Protein AF-A0A2X3IYG3-F1 (afdb_monomer)

Mean predicted aligned error: 5.04 Å

Structure (mmCIF, N/CA/C/O backbone):
data_AF-A0A2X3IYG3-F1
#
_entry.id   AF-A0A2X3IYG3-F1
#
loop_
_atom_site.group_PDB
_atom_site.id
_atom_site.type_symbol
_atom_site.label_atom_id
_atom_site.label_alt_id
_atom_site.label_comp_id
_atom_site.label_asym_id
_atom_site.label_entity_id
_atom_site.label_seq_id
_atom_site.pdbx_PDB_ins_code
_atom_site.Cartn_x
_atom_site.Cartn_y
_atom_site.Cartn_z
_atom_site.occupancy
_atom_site.B_iso_or_equiv
_atom_site.auth_seq_id
_atom_site.auth_comp_id
_atom_site.auth_asym_id
_atom_site.auth_atom_id
_atom_site.pdbx_PDB_model_num
ATOM 1 N N . MET A 1 1 ? 19.449 -2.687 -22.692 1.00 65.75 1 MET A N 1
ATOM 2 C CA . MET A 1 1 ? 19.258 -1.482 -21.855 1.00 65.75 1 MET A CA 1
ATOM 3 C C . MET A 1 1 ? 20.582 -0.741 -21.793 1.00 65.75 1 MET A C 1
ATOM 5 O O . MET A 1 1 ? 21.599 -1.412 -21.678 1.00 65.75 1 MET A O 1
ATOM 9 N N . SER A 1 2 ? 20.589 0.588 -21.935 1.00 87.81 2 SER A N 1
ATOM 10 C CA . SER A 1 2 ? 21.816 1.377 -21.746 1.00 87.81 2 SER A CA 1
ATOM 11 C C . SER A 1 2 ? 22.207 1.360 -20.268 1.00 87.81 2 SER A C 1
ATOM 13 O O . SER A 1 2 ? 21.332 1.497 -19.412 1.00 87.81 2 SER A O 1
ATOM 15 N N . ALA A 1 3 ? 23.492 1.171 -19.972 1.00 92.06 3 ALA A N 1
ATOM 16 C CA . ALA A 1 3 ? 24.014 1.299 -18.619 1.00 92.06 3 ALA A CA 1
ATOM 17 C C . ALA A 1 3 ? 24.365 2.768 -18.360 1.00 92.06 3 ALA A C 1
ATOM 19 O O . ALA A 1 3 ? 25.137 3.369 -19.105 1.00 92.06 3 ALA A O 1
ATOM 20 N N . PHE A 1 4 ? 23.794 3.343 -17.307 1.00 94.75 4 PHE A N 1
ATOM 21 C CA . PHE A 1 4 ? 24.097 4.692 -16.845 1.00 94.75 4 PHE A CA 1
ATOM 22 C C . PHE A 1 4 ? 24.150 4.704 -15.320 1.00 94.75 4 PHE A C 1
ATOM 24 O O . PHE A 1 4 ? 23.533 3.866 -14.661 1.00 94.75 4 PHE A O 1
ATOM 31 N N . SER A 1 5 ? 24.874 5.672 -14.767 1.00 94.62 5 SER A N 1
ATOM 32 C CA . SER A 1 5 ? 25.033 5.817 -13.323 1.00 94.62 5 SER A CA 1
ATOM 33 C C . SER A 1 5 ? 24.305 7.063 -12.844 1.00 94.62 5 SER A C 1
ATOM 35 O O . SER A 1 5 ? 24.570 8.166 -13.317 1.00 94.62 5 SER A O 1
ATOM 37 N N . LEU A 1 6 ? 23.416 6.886 -11.870 1.00 95.56 6 LEU A N 1
ATOM 38 C CA . LEU A 1 6 ? 22.885 7.969 -11.048 1.00 95.56 6 LEU A CA 1
ATOM 39 C C . LEU A 1 6 ? 23.442 7.809 -9.639 1.00 95.56 6 LEU A C 1
ATOM 41 O O . LEU A 1 6 ? 23.542 6.693 -9.131 1.00 95.56 6 LEU A O 1
ATOM 45 N N . LYS A 1 7 ? 23.803 8.923 -9.002 1.00 96.00 7 LYS A N 1
ATOM 46 C CA . LYS A 1 7 ? 24.244 8.898 -7.610 1.00 96.00 7 LYS A CA 1
ATOM 47 C C . LYS A 1 7 ? 23.068 8.496 -6.711 1.00 96.00 7 LYS A C 1
ATOM 49 O O . LYS A 1 7 ? 22.028 9.150 -6.742 1.00 96.00 7 LYS A O 1
ATOM 54 N N . MET A 1 8 ? 23.252 7.452 -5.903 1.00 96.56 8 MET A N 1
ATOM 55 C CA . MET A 1 8 ? 22.281 6.992 -4.912 1.00 96.56 8 MET A CA 1
ATOM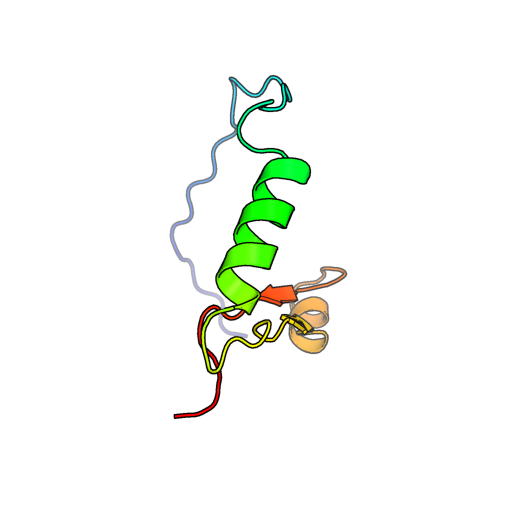 56 C C . MET A 1 8 ? 23.010 6.628 -3.620 1.00 96.56 8 MET A C 1
ATOM 58 O O . MET A 1 8 ? 23.665 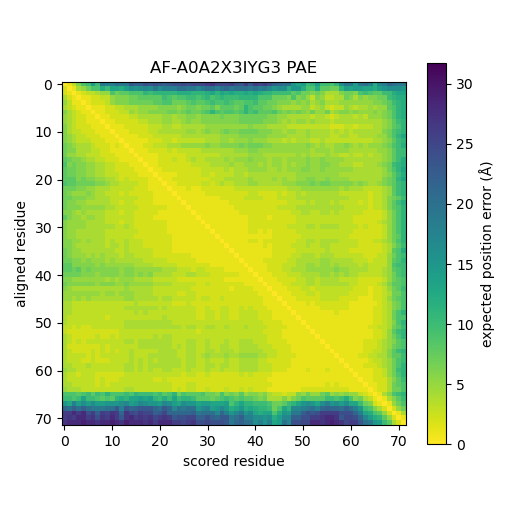5.592 -3.539 1.00 96.56 8 MET A O 1
ATOM 62 N N . ASP A 1 9 ? 22.905 7.502 -2.624 1.00 97.50 9 ASP A N 1
ATOM 63 C CA . ASP A 1 9 ? 23.472 7.273 -1.298 1.00 97.50 9 ASP A CA 1
ATOM 64 C C . ASP A 1 9 ? 22.448 6.500 -0.451 1.00 97.50 9 ASP A C 1
ATOM 66 O O . ASP A 1 9 ? 21.288 6.902 -0.347 1.00 97.50 9 ASP A O 1
ATOM 70 N N . ILE A 1 10 ? 22.866 5.384 0.148 1.00 97.31 10 ILE A N 1
ATOM 71 C CA . ILE A 1 10 ? 22.030 4.542 1.016 1.00 97.31 10 ILE A CA 1
ATOM 72 C C . ILE A 1 10 ? 22.726 4.437 2.372 1.00 97.31 10 ILE A C 1
ATOM 74 O O . ILE A 1 10 ? 23.917 4.137 2.434 1.00 97.31 10 ILE A O 1
ATOM 78 N N . ALA A 1 11 ? 21.987 4.682 3.454 1.00 98.06 11 ALA A N 1
ATOM 79 C CA . ALA A 1 11 ? 22.489 4.582 4.819 1.00 98.06 11 ALA A CA 1
ATOM 80 C C . ALA A 1 11 ? 21.502 3.822 5.708 1.00 98.06 11 ALA A C 1
ATOM 82 O O . ALA A 1 11 ? 20.288 4.019 5.618 1.00 98.06 11 ALA A O 1
ATOM 83 N N . ASP A 1 12 ? 22.036 2.987 6.597 1.00 98.00 12 ASP A N 1
ATOM 84 C CA . ASP A 1 12 ? 21.236 2.242 7.563 1.00 98.00 12 ASP A CA 1
ATOM 85 C C . ASP A 1 12 ? 20.682 3.157 8.660 1.00 98.00 12 ASP A C 1
ATOM 87 O O . ASP A 1 12 ? 21.374 4.037 9.185 1.00 98.00 12 ASP A O 1
ATOM 91 N N . ASN A 1 13 ? 19.445 2.896 9.088 1.00 97.69 13 ASN A N 1
ATOM 92 C CA . ASN A 1 13 ? 18.890 3.545 10.272 1.00 97.69 13 ASN A CA 1
ATOM 93 C C . ASN A 1 13 ? 19.437 2.890 11.554 1.00 97.69 13 ASN A C 1
ATOM 95 O O . ASN A 1 13 ? 18.847 1.951 12.088 1.00 97.69 13 ASN A O 1
ATOM 99 N N . ARG A 1 14 ? 20.548 3.421 12.075 1.00 97.88 14 ARG A N 1
ATOM 100 C CA . ARG A 1 14 ? 21.234 2.912 13.282 1.00 97.88 14 ARG A CA 1
ATOM 101 C C . ARG A 1 14 ? 20.441 3.053 14.588 1.00 97.88 14 ARG A C 1
ATOM 103 O O . ARG A 1 14 ? 20.820 2.442 15.580 1.00 97.88 14 ARG A O 1
ATOM 110 N N . PHE A 1 15 ? 19.367 3.844 14.596 1.00 97.94 15 PHE A N 1
ATOM 111 C CA . PHE A 1 15 ? 18.528 4.095 15.775 1.00 97.94 15 PHE A CA 1
ATOM 112 C C . PHE A 1 15 ? 17.187 3.351 15.721 1.00 97.94 15 PHE A C 1
ATOM 114 O O . PHE A 1 15 ? 16.282 3.642 16.499 1.00 97.94 15 P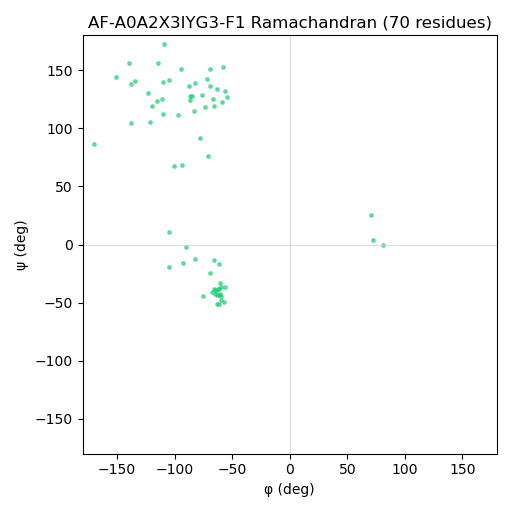HE A O 1
ATOM 121 N N . PHE A 1 16 ? 17.015 2.423 14.777 1.00 97.50 16 PHE A N 1
ATOM 122 C CA . PHE A 1 16 ? 15.770 1.679 14.636 1.00 97.50 16 PHE A CA 1
ATOM 123 C C . PHE A 1 16 ? 15.513 0.771 15.851 1.00 97.50 16 PHE A C 1
ATOM 125 O O . PHE A 1 16 ? 16.280 -0.152 16.111 1.00 97.50 16 PHE A O 1
ATOM 132 N N . THR A 1 17 ? 14.405 1.004 16.562 1.00 97.62 17 THR A N 1
ATOM 133 C CA . THR A 1 17 ? 13.963 0.177 17.705 1.00 97.62 17 THR A CA 1
ATOM 134 C C . THR A 1 17 ? 12.781 -0.734 17.371 1.00 97.62 17 THR A C 1
ATOM 136 O O . THR A 1 17 ? 12.522 -1.702 18.077 1.00 97.62 17 THR A O 1
ATOM 139 N N . GLY A 1 18 ? 12.040 -0.428 16.302 1.00 96.69 18 GLY A N 1
ATOM 140 C CA . GLY A 1 18 ? 10.800 -1.126 15.949 1.00 96.69 18 GLY A CA 1
ATOM 141 C C . GLY A 1 18 ? 9.609 -0.817 16.865 1.00 96.69 18 GLY A C 1
ATOM 142 O O . GLY A 1 18 ? 8.535 -1.388 16.668 1.00 96.69 18 GLY A O 1
ATOM 143 N N . GLU A 1 19 ? 9.758 0.087 17.836 1.00 97.81 19 GLU A N 1
ATOM 144 C CA . GLU A 1 19 ? 8.652 0.524 18.686 1.00 97.81 19 GLU A CA 1
ATOM 145 C C . GLU A 1 19 ? 7.567 1.224 17.857 1.00 97.81 19 GLU A C 1
ATOM 147 O O . GLU A 1 19 ? 7.835 2.076 17.007 1.00 97.81 19 GLU A O 1
ATOM 152 N N . THR A 1 20 ? 6.311 0.848 18.098 1.00 97.12 20 THR A N 1
ATOM 153 C CA . THR A 1 20 ? 5.166 1.393 17.356 1.00 97.12 20 THR A CA 1
ATOM 154 C C . THR A 1 20 ? 4.527 2.567 18.091 1.00 97.12 20 THR A C 1
ATOM 156 O O . THR A 1 20 ? 4.524 2.626 19.318 1.00 97.12 20 THR A O 1
ATOM 159 N N . SER A 1 21 ? 3.931 3.497 17.343 1.00 96.38 21 SER A N 1
ATOM 160 C CA . SER A 1 21 ? 3.207 4.631 17.920 1.00 96.38 21 SER A CA 1
ATOM 161 C C . SER A 1 21 ? 1.763 4.261 18.258 1.00 96.38 21 SER A C 1
ATOM 163 O O . SER A 1 21 ? 1.004 3.823 17.392 1.00 96.38 21 SER A O 1
ATOM 165 N N . SER A 1 22 ? 1.343 4.529 19.495 1.00 95.50 22 SER A N 1
ATOM 166 C CA . SER A 1 22 ? -0.068 4.448 19.892 1.00 95.50 22 SER A CA 1
ATOM 167 C C . SER A 1 22 ? -0.932 5.549 19.253 1.00 95.50 22 SER A C 1
ATOM 169 O O . SER A 1 22 ? -2.137 5.357 19.076 1.00 95.50 22 SER A O 1
ATOM 171 N N . LEU A 1 23 ? -0.324 6.679 18.868 1.00 97.75 23 LEU A N 1
ATOM 172 C CA . LEU A 1 23 ? -0.997 7.800 18.202 1.00 97.75 23 LEU A CA 1
ATOM 173 C C . LEU A 1 23 ? -1.300 7.484 16.731 1.00 97.75 23 LEU A C 1
ATOM 175 O O . LEU A 1 23 ? -2.411 7.727 16.260 1.00 97.75 23 LEU A O 1
ATOM 179 N N . PHE A 1 24 ? -0.339 6.896 16.012 1.00 97.44 24 PHE A N 1
ATOM 180 C CA . PHE A 1 24 ? -0.470 6.552 14.592 1.00 97.44 24 PHE A CA 1
ATOM 181 C C . PHE A 1 24 ? -0.793 5.067 14.401 1.00 97.44 24 PHE A C 1
ATOM 183 O O . PHE A 1 24 ? 0.010 4.296 13.877 1.00 97.44 24 PHE A O 1
ATOM 190 N N . SER A 1 25 ? -1.994 4.663 14.824 1.00 97.62 25 SER A N 1
ATOM 191 C CA . SER A 1 25 ? -2.450 3.273 14.732 1.00 97.62 25 SER A CA 1
ATOM 192 C C . SER A 1 25 ? -3.547 3.063 13.680 1.00 97.62 25 SER A C 1
ATOM 194 O O . SER A 1 25 ? -4.135 4.001 13.130 1.00 97.62 25 SER A O 1
ATOM 196 N N . ARG A 1 26 ? -3.885 1.790 13.437 1.00 97.94 26 ARG A N 1
ATOM 197 C CA . ARG A 1 26 ? -5.000 1.402 12.558 1.00 97.94 26 ARG A CA 1
ATOM 198 C C . ARG A 1 26 ? -6.325 2.027 12.991 1.00 97.94 26 ARG A C 1
ATOM 200 O O . ARG A 1 26 ? -7.109 2.405 12.124 1.00 97.94 26 ARG A O 1
ATOM 207 N N . LYS A 1 27 ? -6.560 2.165 14.301 1.00 98.19 27 LYS A N 1
ATOM 208 C CA . LYS A 1 27 ? -7.797 2.742 14.843 1.00 98.19 27 LYS A CA 1
ATOM 209 C C . LYS A 1 27 ? -7.966 4.191 14.379 1.00 98.19 27 LYS A C 1
ATOM 211 O O . LYS A 1 27 ? -8.995 4.525 13.797 1.00 98.19 27 LYS A O 1
ATOM 216 N N . GLN A 1 28 ? -6.939 5.023 14.561 1.00 98.38 28 GLN A N 1
ATOM 217 C CA . GLN A 1 28 ? -6.962 6.421 14.125 1.00 98.38 28 GLN A CA 1
ATOM 218 C C . GLN A 1 28 ? -7.058 6.533 12.596 1.00 98.38 28 GLN A C 1
ATOM 220 O O . GLN A 1 28 ? -7.845 7.330 12.086 1.00 98.38 28 GLN A O 1
ATOM 225 N N . ALA A 1 29 ? -6.347 5.684 11.845 1.00 98.25 29 ALA A N 1
ATOM 226 C CA . ALA A 1 29 ? -6.433 5.674 10.381 1.00 98.25 29 ALA A CA 1
ATOM 227 C C . ALA A 1 29 ? -7.848 5.334 9.867 1.00 98.25 29 ALA A C 1
ATOM 229 O O . ALA A 1 29 ? -8.326 5.929 8.899 1.00 98.25 29 ALA A O 1
ATOM 230 N N . GLN A 1 30 ? -8.545 4.400 10.522 1.00 98.44 30 GLN A N 1
ATOM 231 C CA . GLN A 1 30 ? -9.929 4.049 10.194 1.00 98.44 30 GLN A CA 1
ATOM 232 C C . GLN A 1 30 ? -10.902 5.188 10.511 1.00 98.44 30 GLN A C 1
ATOM 234 O O . GLN A 1 30 ? -11.783 5.466 9.696 1.00 98.44 30 GLN A O 1
ATOM 239 N N . GLN A 1 31 ? -10.721 5.879 11.640 1.00 98.50 31 GLN A N 1
ATOM 240 C CA . GLN A 1 31 ? -11.516 7.062 11.987 1.00 98.50 31 GLN A CA 1
ATOM 241 C C . GLN A 1 31 ? -11.356 8.165 10.931 1.00 98.50 31 GLN A C 1
ATOM 243 O O . GLN A 1 31 ? -12.355 8.678 10.423 1.00 98.50 31 GLN A O 1
ATOM 248 N N . ALA A 1 32 ? -10.117 8.466 10.529 1.00 98.31 32 ALA A N 1
ATOM 249 C CA . ALA A 1 32 ? -9.842 9.441 9.474 1.00 98.31 32 ALA A CA 1
ATOM 250 C C . ALA A 1 32 ? -10.459 9.019 8.130 1.00 98.31 32 ALA A C 1
ATOM 252 O O . ALA A 1 32 ? -11.101 9.821 7.455 1.00 98.31 32 ALA A O 1
ATOM 253 N N . ARG A 1 33 ? -10.342 7.740 7.745 1.00 97.88 33 ARG A N 1
ATOM 254 C CA . ARG A 1 33 ? -10.977 7.219 6.523 1.00 97.88 33 ARG A CA 1
ATOM 255 C C . ARG A 1 33 ? -12.500 7.356 6.559 1.00 97.88 33 ARG A C 1
ATOM 257 O O . ARG A 1 33 ? -13.076 7.755 5.552 1.00 97.88 33 ARG A O 1
ATOM 264 N N . HIS A 1 34 ? -13.136 7.050 7.690 1.00 98.38 34 HIS A N 1
ATOM 265 C CA . HIS A 1 34 ? -14.583 7.195 7.853 1.00 98.38 34 HIS A CA 1
ATOM 266 C C . HIS A 1 34 ? -15.028 8.654 7.698 1.00 98.38 34 HIS A C 1
ATOM 268 O O . HIS A 1 34 ? -16.061 8.919 7.090 1.00 98.38 34 HIS A O 1
ATOM 274 N N . PHE A 1 35 ? -14.238 9.605 8.202 1.00 98.38 35 PHE A N 1
ATOM 275 C CA . PHE A 1 35 ? -14.469 11.025 7.952 1.00 98.38 35 PHE A CA 1
ATOM 276 C C . PHE A 1 35 ? -14.342 11.367 6.459 1.00 98.38 35 PHE A C 1
ATOM 278 O O . PHE A 1 35 ? -15.279 11.920 5.889 1.00 98.38 35 PHE A O 1
ATOM 285 N N . HIS A 1 36 ? -13.250 10.971 5.795 1.00 97.31 36 HIS A N 1
ATOM 286 C CA . HIS A 1 36 ? -13.038 11.268 4.371 1.00 97.31 36 HIS A CA 1
ATOM 287 C C . HIS A 1 36 ? -14.116 10.672 3.455 1.00 97.31 36 HIS A C 1
ATOM 289 O O . HIS A 1 36 ? -14.483 11.293 2.464 1.00 97.31 36 HIS A O 1
ATOM 295 N N . GLN A 1 37 ? -14.672 9.507 3.802 1.00 97.19 37 GLN A N 1
ATOM 296 C CA . GLN A 1 37 ? -15.774 8.877 3.062 1.00 97.19 37 GLN A CA 1
ATOM 297 C C . GLN A 1 37 ? -17.060 9.714 3.022 1.00 97.19 37 GLN A C 1
ATOM 299 O O . GLN A 1 37 ? -17.917 9.447 2.184 1.00 97.19 37 GLN A O 1
ATOM 304 N N . LYS A 1 38 ? -17.199 10.715 3.898 1.00 97.56 38 LYS A N 1
ATOM 305 C CA . LYS A 1 38 ? -18.340 11.642 3.905 1.00 97.56 38 LYS A CA 1
ATOM 306 C C . LYS A 1 38 ? -18.187 12.779 2.890 1.00 97.56 38 LYS A C 1
ATOM 308 O O . LYS A 1 38 ? -19.153 13.492 2.643 1.00 97.56 38 LYS A O 1
ATOM 313 N N . ILE A 1 39 ? -16.997 12.967 2.316 1.00 96.81 39 ILE A N 1
ATOM 314 C CA . ILE A 1 39 ? -16.741 14.009 1.319 1.00 96.81 39 ILE A CA 1
ATOM 315 C C . ILE A 1 39 ? -17.339 13.564 -0.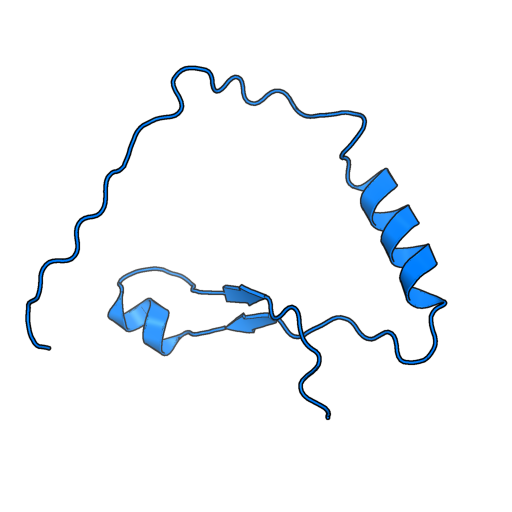021 1.00 96.81 39 ILE A C 1
ATOM 317 O O . ILE A 1 39 ? -17.070 12.459 -0.498 1.00 96.81 39 ILE A O 1
ATOM 321 N N . ALA A 1 40 ? -18.144 14.429 -0.641 1.00 96.25 40 ALA A N 1
ATOM 322 C CA . ALA A 1 40 ? -18.727 14.162 -1.952 1.00 96.25 40 ALA A CA 1
ATOM 323 C C . ALA A 1 40 ? -17.629 13.864 -2.986 1.00 96.25 40 ALA A C 1
ATOM 325 O O . ALA A 1 40 ? -16.628 14.570 -3.074 1.00 96.25 40 ALA A O 1
ATOM 326 N N . GLY A 1 41 ? -17.807 12.790 -3.756 1.00 92.81 41 GLY A N 1
ATOM 327 C CA . GLY A 1 41 ? -16.813 12.341 -4.734 1.00 92.81 41 GLY A CA 1
ATOM 328 C C . GLY A 1 41 ? -15.655 11.522 -4.153 1.00 92.81 41 GLY A C 1
ATOM 329 O O . GLY A 1 41 ? -14.819 11.053 -4.927 1.00 92.81 41 GLY A O 1
ATOM 330 N N . TYR A 1 42 ? -15.606 11.273 -2.837 1.00 94.94 42 TYR A N 1
ATOM 331 C CA . TYR A 1 42 ? -14.584 10.401 -2.258 1.00 94.94 42 TYR A CA 1
ATOM 332 C C . TYR A 1 42 ? -14.648 8.992 -2.860 1.00 94.94 42 TYR A C 1
ATOM 334 O O . TYR A 1 42 ? -15.651 8.282 -2.752 1.00 94.94 42 TYR A O 1
ATOM 342 N N . LYS A 1 43 ? -13.528 8.550 -3.433 1.00 93.44 43 LYS A N 1
ATOM 343 C CA . LYS A 1 43 ? -13.302 7.168 -3.861 1.00 93.44 43 LYS A CA 1
ATOM 344 C C . LYS A 1 43 ? -11.883 6.753 -3.475 1.00 93.44 43 LYS A C 1
ATOM 346 O O . LYS A 1 43 ? -10.957 7.547 -3.650 1.00 93.44 43 LYS A O 1
ATOM 351 N N . PRO A 1 44 ? -11.668 5.525 -2.965 1.00 94.19 44 PRO A N 1
ATOM 352 C CA . PRO A 1 44 ? -10.319 5.010 -2.776 1.00 94.19 44 PRO A CA 1
ATOM 353 C C . PRO A 1 44 ? -9.539 5.080 -4.088 1.00 94.19 44 PRO A C 1
ATOM 355 O O . PRO A 1 44 ? -9.992 4.574 -5.112 1.00 94.19 44 PRO A O 1
ATOM 358 N N . THR A 1 45 ? -8.361 5.695 -4.056 1.00 94.06 45 THR A N 1
ATOM 359 C CA . THR A 1 45 ? -7.522 5.791 -5.251 1.00 94.06 45 THR A CA 1
ATOM 360 C C . THR A 1 45 ? -6.962 4.421 -5.656 1.00 94.06 45 THR A C 1
ATOM 362 O O . THR A 1 45 ? -6.740 3.572 -4.778 1.00 94.06 45 THR A O 1
ATOM 365 N N . PRO A 1 46 ? -6.693 4.187 -6.953 1.00 96.00 46 PRO A N 1
ATOM 366 C CA . PRO A 1 46 ? -6.179 2.910 -7.440 1.00 96.00 46 PRO A CA 1
ATOM 367 C C . PRO A 1 46 ? -4.857 2.474 -6.791 1.00 96.00 46 PRO A C 1
ATOM 369 O O . PRO A 1 46 ? -4.039 3.295 -6.362 1.00 96.00 46 PRO A O 1
ATOM 372 N N . LEU A 1 47 ? -4.649 1.158 -6.760 1.00 97.06 47 LEU A N 1
ATOM 373 C CA . LEU A 1 47 ? -3.374 0.511 -6.460 1.00 97.06 47 LEU A CA 1
ATOM 374 C C . LEU A 1 47 ? -3.001 -0.353 -7.667 1.00 97.06 47 LEU A C 1
ATOM 376 O O . LEU A 1 47 ? -3.610 -1.399 -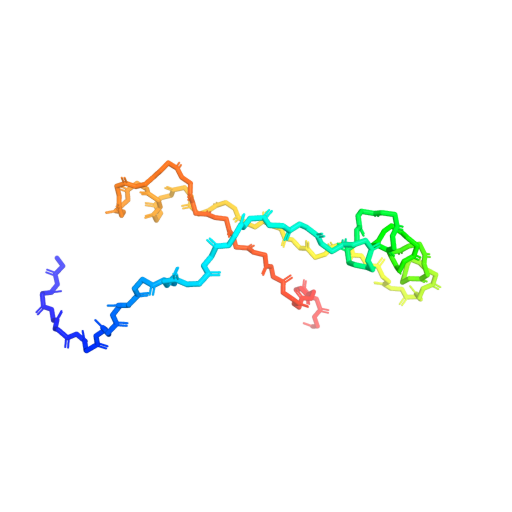7.884 1.00 97.06 47 LEU A O 1
ATOM 380 N N . TYR A 1 48 ? -2.037 0.099 -8.464 1.00 97.06 48 TYR A N 1
ATOM 381 C CA . TYR A 1 48 ? -1.639 -0.600 -9.684 1.00 97.06 48 TYR A CA 1
ATOM 382 C C . TYR A 1 48 ? -0.566 -1.645 -9.397 1.00 97.06 48 TYR A C 1
ATOM 384 O O . TYR A 1 48 ? 0.398 -1.371 -8.683 1.00 97.06 48 TYR A O 1
ATOM 392 N N . ALA A 1 49 ? -0.720 -2.829 -9.988 1.00 98.06 49 ALA A N 1
ATOM 393 C CA . ALA A 1 49 ? 0.293 -3.875 -9.978 1.00 98.06 49 ALA A CA 1
ATOM 394 C C . ALA A 1 49 ? 1.106 -3.816 -11.277 1.00 98.06 49 ALA A C 1
ATOM 396 O O . ALA A 1 49 ? 0.590 -4.126 -12.349 1.00 98.06 49 ALA A O 1
ATOM 397 N N . LEU A 1 50 ? 2.381 -3.440 -11.177 1.00 98.12 50 LEU A N 1
ATOM 398 C CA . LEU A 1 50 ? 3.290 -3.349 -12.320 1.00 98.12 50 LEU A CA 1
ATOM 399 C C . LEU A 1 50 ? 4.066 -4.661 -12.469 1.00 98.12 50 LEU A C 1
ATOM 401 O O . LEU A 1 50 ? 5.260 -4.723 -12.186 1.00 98.12 50 LEU A O 1
ATOM 405 N N . ASN A 1 51 ? 3.362 -5.732 -12.845 1.00 98.25 51 ASN A N 1
ATOM 406 C CA . ASN A 1 51 ? 3.940 -7.080 -12.875 1.00 98.25 51 ASN A CA 1
ATOM 407 C C . ASN A 1 51 ? 5.143 -7.175 -13.829 1.00 98.25 51 ASN A C 1
ATOM 409 O O . ASN A 1 51 ? 6.178 -7.688 -13.425 1.00 98.25 51 ASN A O 1
ATOM 413 N N . GLU A 1 52 ? 5.048 -6.611 -15.037 1.00 98.25 52 GLU A N 1
ATOM 414 C CA . GLU A 1 52 ? 6.148 -6.655 -16.016 1.00 98.25 52 GLU A CA 1
ATOM 415 C C . GLU A 1 52 ? 7.388 -5.889 -15.546 1.00 98.25 52 GLU A C 1
ATOM 417 O O . GLU A 1 52 ? 8.516 -6.351 -15.704 1.00 98.25 52 GLU A O 1
ATOM 422 N N . LEU A 1 53 ? 7.192 -4.740 -14.891 1.00 98.19 53 LEU A N 1
ATOM 423 C CA . LEU A 1 53 ? 8.297 -3.982 -14.304 1.00 98.19 53 LEU A CA 1
ATOM 424 C C . LEU A 1 53 ? 8.951 -4.755 -13.151 1.00 98.19 53 LEU A C 1
ATOM 426 O O . LEU A 1 53 ? 10.169 -4.734 -13.008 1.00 98.19 53 LEU A O 1
ATOM 430 N N . ALA A 1 54 ? 8.151 -5.457 -12.342 1.00 98.56 54 ALA A N 1
ATOM 431 C CA . ALA A 1 54 ? 8.655 -6.292 -11.257 1.00 98.56 54 ALA A CA 1
ATOM 432 C C . ALA A 1 54 ? 9.516 -7.445 -11.799 1.00 98.56 54 ALA A C 1
ATOM 434 O O . ALA A 1 54 ? 10.616 -7.665 -11.292 1.00 98.56 54 ALA A O 1
ATOM 435 N N . THR A 1 55 ? 9.059 -8.101 -12.874 1.00 98.44 55 THR A N 1
ATOM 436 C CA . THR A 1 55 ? 9.824 -9.114 -13.619 1.00 98.44 55 THR A CA 1
ATOM 437 C C . THR A 1 55 ? 11.149 -8.546 -14.117 1.00 98.44 55 THR A C 1
ATOM 439 O O . THR A 1 55 ? 12.197 -9.135 -13.861 1.00 98.44 55 THR A O 1
ATOM 442 N N . LEU A 1 56 ? 11.122 -7.380 -14.770 1.00 97.88 56 LEU A N 1
ATOM 443 C CA . LEU A 1 56 ? 12.325 -6.727 -15.290 1.00 97.88 56 LEU A CA 1
ATOM 444 C C . LEU A 1 56 ? 13.342 -6.405 -14.184 1.00 97.88 56 LEU A C 1
ATOM 446 O O . LEU A 1 56 ? 14.545 -6.49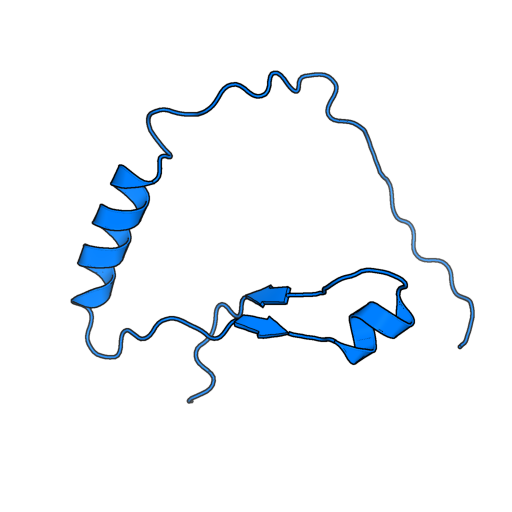6 -14.410 1.00 97.88 56 LEU A O 1
ATOM 450 N N . PHE A 1 57 ? 12.866 -6.020 -12.998 1.00 97.31 57 PHE A N 1
ATOM 451 C CA . PHE A 1 57 ? 13.709 -5.622 -11.864 1.00 97.31 57 PHE A CA 1
ATOM 452 C C . PHE A 1 57 ? 14.082 -6.803 -10.949 1.00 97.31 57 PHE A C 1
ATOM 454 O O . PHE A 1 57 ? 14.815 -6.613 -9.981 1.00 97.31 57 PHE A O 1
ATOM 461 N N . GLY A 1 58 ? 13.587 -8.016 -11.224 1.00 98.12 58 GLY A N 1
ATOM 462 C CA . GLY A 1 58 ? 13.881 -9.212 -10.429 1.00 98.12 58 GLY A CA 1
ATOM 463 C C . GLY A 1 58 ? 13.234 -9.231 -9.038 1.00 98.12 58 GLY A C 1
ATOM 464 O O . GLY A 1 58 ? 13.739 -9.899 -8.136 1.00 98.12 58 GLY A O 1
ATOM 465 N N . VAL A 1 59 ? 12.121 -8.516 -8.836 1.00 98.44 59 VAL A N 1
ATOM 466 C CA . VAL A 1 59 ? 11.383 -8.467 -7.558 1.00 98.44 59 VAL A CA 1
ATOM 467 C C . VAL A 1 59 ? 9.994 -9.094 -7.691 1.00 98.44 59 VAL A C 1
ATOM 469 O O . VAL A 1 59 ? 9.411 -9.137 -8.768 1.00 98.44 59 VAL A O 1
ATOM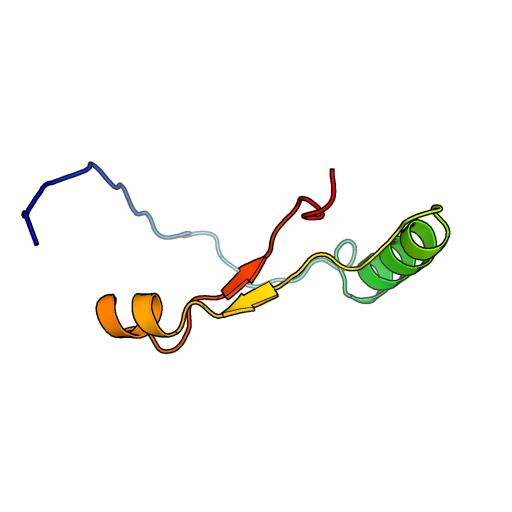 472 N N . ARG A 1 60 ? 9.405 -9.567 -6.581 1.00 98.25 60 ARG A N 1
ATOM 473 C CA . ARG A 1 60 ? 8.110 -10.281 -6.620 1.00 98.25 60 ARG A CA 1
ATOM 474 C C . ARG A 1 60 ? 6.941 -9.402 -7.084 1.00 98.25 60 ARG A C 1
ATOM 476 O O . ARG A 1 60 ? 6.060 -9.874 -7.800 1.00 98.25 60 ARG A O 1
ATOM 483 N N . LYS A 1 61 ? 6.870 -8.159 -6.602 1.00 98.19 61 LYS A N 1
ATOM 484 C CA . LYS A 1 61 ? 5.798 -7.203 -6.910 1.00 98.19 61 LYS A CA 1
ATOM 485 C C . LYS A 1 61 ? 6.327 -5.779 -6.834 1.00 98.19 61 LYS A C 1
ATOM 487 O O . LYS A 1 61 ? 7.086 -5.451 -5.931 1.00 98.19 61 LYS A O 1
ATOM 492 N N . ILE A 1 62 ? 5.817 -4.933 -7.721 1.00 98.50 62 ILE A N 1
ATOM 493 C CA . ILE A 1 62 ? 5.859 -3.478 -7.600 1.00 98.50 62 ILE A CA 1
ATOM 494 C C . ILE A 1 62 ? 4.403 -3.010 -7.565 1.00 98.50 62 ILE A C 1
ATOM 496 O O . ILE A 1 62 ? 3.637 -3.285 -8.493 1.00 98.50 62 ILE A O 1
ATOM 500 N N . LEU A 1 63 ? 4.012 -2.361 -6.466 1.00 97.94 63 LEU A N 1
ATOM 501 C CA . LEU A 1 63 ? 2.666 -1.830 -6.254 1.00 97.94 63 LEU A CA 1
ATOM 502 C C . LEU A 1 63 ? 2.739 -0.307 -6.160 1.00 97.94 63 LEU A C 1
ATOM 504 O O . LEU A 1 63 ? 3.440 0.219 -5.298 1.00 97.94 63 LEU A O 1
ATOM 508 N N . VAL A 1 64 ? 2.002 0.398 -7.016 1.00 97.19 64 VAL A N 1
ATOM 509 C CA . VAL A 1 64 ? 1.996 1.868 -7.045 1.00 97.19 64 VAL A CA 1
ATOM 510 C C . VAL A 1 64 ? 0.654 2.386 -6.551 1.00 97.19 64 VAL A C 1
ATOM 512 O O . VAL A 1 64 ? -0.380 2.197 -7.200 1.00 97.19 64 VAL A O 1
ATOM 515 N N . LYS A 1 65 ? 0.666 3.037 -5.383 1.00 96.31 65 LYS A N 1
ATOM 516 C CA . LYS A 1 65 ? -0.497 3.737 -4.833 1.00 96.31 65 LYS A CA 1
ATOM 517 C C . LYS A 1 65 ? -0.580 5.121 -5.465 1.00 96.31 65 LYS A C 1
ATOM 519 O O . LYS A 1 65 ? 0.290 5.951 -5.230 1.00 96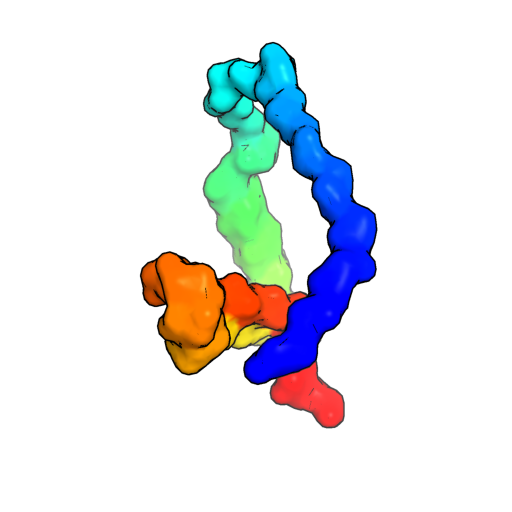.31 65 LYS A O 1
ATOM 524 N N . MET A 1 66 ? -1.628 5.378 -6.242 1.00 92.50 66 MET A N 1
ATOM 525 C CA . MET A 1 66 ? -1.830 6.707 -6.819 1.00 92.50 66 MET A CA 1
ATOM 526 C C . MET A 1 66 ? -2.488 7.643 -5.806 1.00 92.50 66 MET A C 1
ATOM 528 O O . MET A 1 66 ? -3.409 7.239 -5.098 1.00 92.50 66 MET A O 1
ATOM 532 N N . SER A 1 67 ? -2.031 8.893 -5.747 1.00 80.12 67 SER A N 1
ATOM 533 C CA . SER A 1 67 ? -2.617 9.933 -4.883 1.00 80.12 67 SER A CA 1
ATOM 534 C C . SER A 1 67 ? -3.686 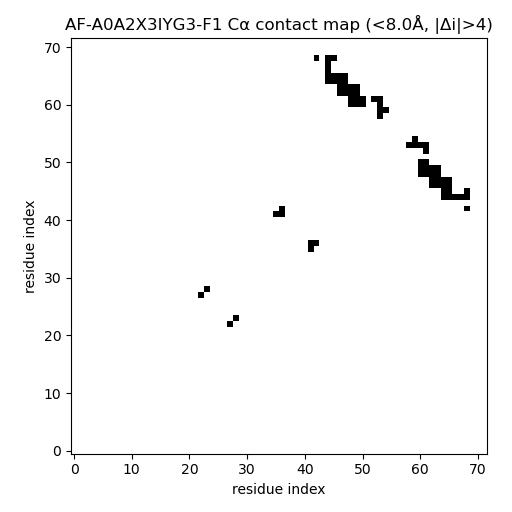10.773 -5.587 1.00 80.12 67 SER A C 1
ATOM 536 O O . SER A 1 67 ? -4.481 11.422 -4.920 1.00 80.12 67 SER A O 1
ATOM 538 N N . HIS A 1 68 ? -3.740 10.722 -6.920 1.00 72.12 68 HIS A N 1
ATOM 539 C CA . HIS A 1 68 ? -4.739 11.415 -7.731 1.00 72.12 68 HIS A CA 1
ATOM 540 C C . HIS A 1 68 ? -5.777 10.420 -8.256 1.00 72.12 68 HIS A C 1
ATOM 542 O O . HIS A 1 68 ? -5.448 9.290 -8.632 1.00 72.12 68 HIS A O 1
ATOM 548 N N . SER A 1 69 ? -7.040 10.839 -8.288 1.00 59.47 69 SER A N 1
ATOM 549 C CA . SER A 1 69 ? -8.088 10.156 -9.038 1.00 59.47 69 SER A CA 1
ATOM 550 C C . SER A 1 69 ? -7.870 10.426 -10.525 1.00 59.47 69 SER A C 1
ATOM 552 O O . SER A 1 69 ? -7.901 11.576 -10.950 1.00 59.47 69 SER A O 1
ATOM 554 N N . ALA A 1 70 ? -7.641 9.379 -11.318 1.00 52.16 70 ALA A N 1
ATOM 555 C CA . ALA A 1 70 ? -7.647 9.468 -12.776 1.00 52.16 70 ALA A CA 1
ATOM 556 C C . ALA A 1 70 ? -9.094 9.680 -13.250 1.00 52.16 70 ALA A C 1
ATOM 558 O O . ALA A 1 70 ? -9.761 8.718 -13.602 1.00 52.16 70 ALA A O 1
ATOM 559 N N . LEU A 1 71 ? -9.592 10.906 -13.099 1.00 43.78 71 LEU A N 1
ATOM 560 C CA . LEU A 1 71 ? -10.788 11.497 -13.703 1.00 43.78 71 LEU A CA 1
ATOM 561 C C . LEU A 1 71 ? -10.734 12.999 -13.365 1.00 43.78 71 LEU A C 1
ATOM 563 O O . LEU A 1 71 ? -11.249 13.437 -12.334 1.00 43.78 71 LEU A O 1
ATOM 567 N N . ALA A 1 72 ? -10.031 13.737 -14.217 1.00 39.31 72 ALA A N 1
ATOM 568 C CA . ALA A 1 72 ? -10.358 15.097 -14.624 1.00 39.31 72 ALA A CA 1
ATOM 569 C C . ALA A 1 72 ? -10.445 15.055 -16.153 1.00 39.31 72 ALA A C 1
ATOM 571 O O . ALA A 1 72 ? -9.592 14.345 -16.741 1.00 39.31 72 ALA A O 1
#

pLDDT: mean 93.22, std 12.18, range [39.31, 98.56]

Solvent-accessible surface area (backbone atoms only — not comparable to full-atom values): 5058 Å² total; per-residue (Å²): 132,88,88,79,88,76,95,78,90,83,80,82,73,89,82,73,78,83,79,78,57,86,79,77,33,72,70,52,53,49,52,53,48,59,56,50,64,71,43,88,87,59,67,88,52,59,70,47,74,42,58,69,60,12,59,76,70,75,45,96,70,39,76,48,76,46,92,62,70,97,76,129

Sequence (72 aa):
MSAFSLKMDIADNRFFTGETSSLFSRKQAQQARHFHQKIAGYKPTPLYALNELATLFGVRKILVKMSHSALA

Nearest PDB structures (foldseek):
  4d9k-assembly1_B  TM=9.844E-01  e=2.674E-05  Escherichia coli K-12
  4d9g-assembly1_A  TM=9.936E-01  e=3.062E-05  Escherichia coli K-12
  4d9k-assembly2_D  TM=9.815E-01  e=4.918E-05  Escherichia coli K-12
  4d9m-assembly1_A  TM=9.950E-01  e=6.898E-05  Escherichia coli K-12
  5ygr-assembly1_A  TM=9.140E-01  e=2.489E-01  Salmonella enterica subsp. enterica serovar Typhi

Radius of gyration: 18.57 Å; Cα contacts (8 Å, |Δi|>4): 38; chains: 1; bounding box: 44×25×42 Å

Foldseek 3Di:
DDDDDDDDDDDDPPPDPVDDDPVPDPVVVVVVVVVQVPDPPDDQFDWDWPCVVCVVVVHRTDIDRDPDHPDD

Organism: NCBI:txid158822

InterPro domains:
  IPR036052 Tryptophan synthase beta chain-like, PALP domain superfamily [G3DSA:3.40.50.1100] (1-69)

Secondary structure (DSSP, 8-state):
-------------TT---PPPSSSSHHHHHHHHHHHTTSTT--PPPEEE-HHHHHHHT-S--EEE-SS-S--